Protein AF-X0SB50-F1 (afdb_monomer)

Nearest PDB structures (foldseek):
  7lca-assembly1_D  TM=2.287E-01  e=6.899E+00  Zoogloea ramigera

Organism: NCBI:txid412755

Secondary structure (DSSP, 8-state):
-PPPPTT-PPP------HHHHHHHH-----HHHHH-HHHHHHHHHHHHHHHHHHHGGGTS---SS------SS-TTS----HHHHHTT-EEE--SSSPPEEE----

Solvent-accessible surface area (backbone atoms only — not comparable to full-atom values): 6657 Å² total; per-residue (Å²): 131,87,76,89,55,98,84,59,85,72,93,74,86,8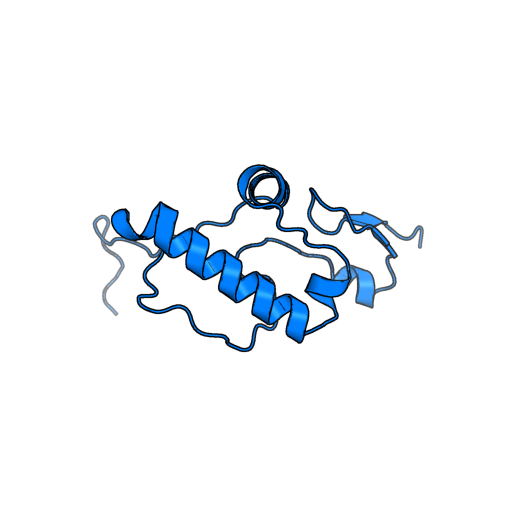2,69,57,61,43,40,56,42,27,77,75,70,69,44,60,58,35,66,55,42,78,74,34,69,66,54,29,26,55,52,50,37,51,50,48,47,50,39,29,74,76,30,31,93,76,65,68,31,74,69,87,74,77,63,83,56,95,69,97,64,59,87,57,41,87,64,93,38,66,70,51,42,75,75,66,27,50,73,48,63,36,56,53,38,58,58,38,74,43,82,68,95,123

Foldseek 3Di:
DDDDDPPDDDQDAAADFLQVCCVPPVDFCFPCCQPPQVVVQVSLLVVLVVCCVPCVVVVNRVDPDRDRDGDNDDRNYDAPCVVVVVVPFDWDGDRRGHIDTDDDPD

pLDDT: mean 89.21, std 7.58, range [48.5, 96.5]

Radius of gyration: 16.66 Å; Cα contacts (8 Å, |Δi|>4): 130; chains: 1; bounding box: 42×39×45 Å

Mean predicted aligned error: 5.15 Å

Sequence (106 aa):
MGGLKSDTLLPVAFVFHPEWWHKNYGLCFERDFFYDPNTRIEADLKMRKIMKERFGGYGIEREIQPEPQPCIGAVHLAAGYIISEMFGCDIKFSKESSPQVIPKNI

Structure (mmCIF, N/CA/C/O backbone):
data_AF-X0SB50-F1
#
_entry.id   AF-X0SB50-F1
#
loop_
_atom_site.group_PDB
_atom_site.id
_atom_site.type_symbol
_atom_site.label_atom_id
_atom_site.label_alt_id
_atom_site.label_comp_id
_atom_site.label_asym_id
_atom_site.label_entity_id
_atom_site.label_seq_id
_atom_site.pdbx_PDB_ins_code
_atom_site.Cartn_x
_atom_site.Cartn_y
_atom_site.Cartn_z
_atom_site.occupancy
_atom_site.B_iso_or_equiv
_atom_site.auth_seq_id
_atom_site.auth_comp_id
_atom_site.auth_asym_id
_atom_site.auth_atom_id
_atom_site.pdbx_PDB_model_num
ATOM 1 N N . MET A 1 1 ? 4.998 24.040 26.441 1.00 48.50 1 MET A N 1
ATOM 2 C CA . MET A 1 1 ? 4.670 22.767 25.763 1.00 48.50 1 MET A CA 1
ATOM 3 C C . MET A 1 1 ? 4.895 21.649 26.765 1.00 48.50 1 MET A C 1
ATOM 5 O O . MET A 1 1 ? 5.992 21.570 27.299 1.00 48.50 1 MET A O 1
ATOM 9 N N . GLY A 1 2 ? 3.861 20.881 27.115 1.00 70.31 2 GLY A N 1
ATOM 10 C CA . GLY A 1 2 ? 4.015 19.752 28.038 1.00 70.31 2 GLY A CA 1
ATOM 11 C C . GLY A 1 2 ? 4.808 18.638 27.361 1.00 70.31 2 GLY A C 1
ATOM 12 O O . GLY A 1 2 ? 4.458 18.242 26.254 1.00 70.31 2 GLY A O 1
ATOM 13 N N . GLY A 1 3 ? 5.899 18.189 27.982 1.00 81.00 3 GLY A N 1
ATOM 14 C CA . GLY A 1 3 ? 6.688 17.065 27.477 1.00 81.00 3 GLY A CA 1
ATOM 15 C C . GLY A 1 3 ? 5.896 15.756 27.508 1.00 81.00 3 GLY A C 1
ATOM 16 O O . GLY A 1 3 ? 4.982 15.597 28.319 1.00 81.00 3 GLY A O 1
ATOM 17 N N . LEU A 1 4 ? 6.258 14.821 26.626 1.00 86.75 4 LEU A N 1
ATOM 18 C CA . LEU A 1 4 ? 5.753 13.448 26.663 1.00 86.75 4 LEU A CA 1
ATOM 19 C C . LEU A 1 4 ? 6.128 12.809 28.006 1.00 86.75 4 LEU A C 1
ATOM 21 O O . LEU A 1 4 ? 7.281 12.884 28.433 1.00 86.75 4 LEU A O 1
ATOM 25 N N . LYS A 1 5 ? 5.151 12.199 28.675 1.00 91.44 5 LYS A N 1
ATOM 26 C CA . LYS A 1 5 ? 5.371 11.436 29.908 1.00 91.44 5 LYS A CA 1
ATOM 27 C C . LYS A 1 5 ? 5.622 9.967 29.563 1.00 91.44 5 LYS A C 1
ATOM 29 O O . LYS A 1 5 ? 5.192 9.500 28.511 1.00 91.44 5 LYS A O 1
ATOM 34 N N . SER A 1 6 ? 6.289 9.225 30.445 1.00 88.31 6 SER A N 1
ATOM 35 C CA . SER A 1 6 ? 6.612 7.804 30.221 1.00 88.31 6 SER A CA 1
ATOM 36 C C . SER A 1 6 ? 5.383 6.898 30.074 1.00 88.31 6 SER A C 1
ATOM 38 O O . SER A 1 6 ? 5.491 5.815 29.515 1.00 88.31 6 SER A O 1
ATOM 40 N N . ASP A 1 7 ? 4.224 7.336 30.561 1.00 88.81 7 ASP A N 1
ATOM 41 C CA . ASP A 1 7 ? 2.928 6.656 30.472 1.00 88.81 7 ASP A CA 1
ATOM 42 C C . ASP A 1 7 ? 2.079 7.111 29.270 1.00 88.81 7 ASP A C 1
ATOM 44 O O . ASP A 1 7 ? 0.932 6.691 29.115 1.00 88.81 7 ASP A O 1
ATOM 48 N N . THR A 1 8 ? 2.619 7.968 28.398 1.00 88.81 8 THR A N 1
ATOM 49 C CA . THR A 1 8 ? 1.893 8.441 27.217 1.00 88.81 8 THR A CA 1
ATOM 50 C C . THR A 1 8 ? 1.857 7.353 26.145 1.00 88.81 8 THR A C 1
ATOM 52 O O . THR A 1 8 ? 2.882 7.014 25.555 1.00 88.81 8 THR A O 1
ATOM 55 N N . LEU A 1 9 ? 0.662 6.830 25.855 1.00 80.25 9 LEU A N 1
ATO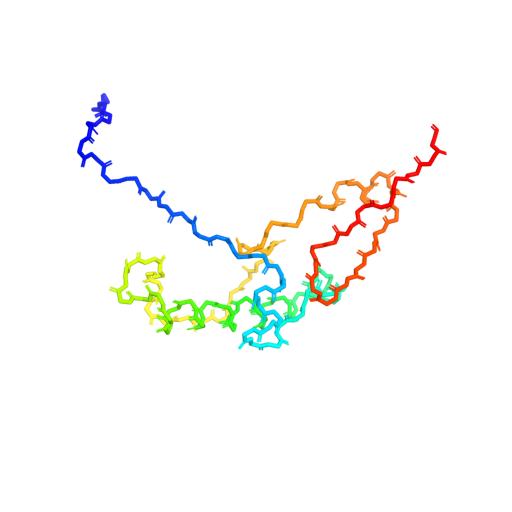M 56 C CA . LEU A 1 9 ? 0.458 5.889 24.755 1.00 80.25 9 LEU A CA 1
ATOM 57 C C . LEU A 1 9 ? 0.721 6.590 23.415 1.00 80.25 9 LEU A C 1
ATOM 59 O O . LEU A 1 9 ? 0.025 7.539 23.051 1.00 80.25 9 LEU A O 1
ATOM 63 N N . LEU A 1 10 ? 1.710 6.101 22.671 1.00 83.44 10 LEU A N 1
ATOM 64 C CA . LEU A 1 10 ? 2.012 6.602 21.335 1.00 83.44 10 LEU A CA 1
ATOM 65 C C . LEU A 1 10 ? 1.142 5.895 20.286 1.00 83.44 10 LEU A C 1
ATOM 67 O O . LEU A 1 10 ? 0.851 4.705 20.433 1.00 83.44 10 LEU A O 1
ATOM 71 N N . PRO A 1 11 ? 0.722 6.597 19.219 1.00 77.25 11 PRO A N 1
ATOM 72 C CA . PRO A 1 11 ? 0.067 5.949 18.095 1.00 77.25 11 PRO A CA 1
ATOM 73 C C . PRO A 1 11 ? 1.036 4.954 17.449 1.00 77.25 11 PRO A C 1
ATOM 75 O O . PRO A 1 11 ? 2.161 5.305 17.094 1.00 77.25 11 PRO A O 1
ATOM 78 N N . VAL A 1 12 ? 0.586 3.712 17.298 1.00 79.44 12 VAL A N 1
ATOM 79 C CA . VAL A 1 12 ? 1.328 2.646 16.621 1.00 79.44 12 VAL A CA 1
ATOM 80 C C . VAL A 1 12 ? 0.601 2.321 15.326 1.00 79.44 12 VAL A C 1
ATOM 82 O O . VAL A 1 12 ? -0.618 2.161 15.326 1.00 79.44 12 VAL A O 1
ATOM 85 N N . ALA A 1 13 ? 1.350 2.217 14.231 1.00 78.31 13 ALA A N 1
ATOM 86 C CA . ALA A 1 13 ? 0.842 1.757 12.947 1.00 78.31 13 ALA A CA 1
ATOM 87 C C . ALA A 1 13 ? 1.386 0.358 12.651 1.00 78.31 13 ALA A C 1
ATOM 89 O O . ALA A 1 13 ? 2.564 0.080 12.878 1.00 78.31 13 ALA A O 1
ATOM 90 N N . PHE A 1 14 ? 0.527 -0.512 12.127 1.00 84.00 14 PHE A N 1
ATOM 91 C CA . PHE A 1 14 ? 0.893 -1.863 11.717 1.00 84.00 14 PHE A CA 1
ATOM 92 C C . PHE A 1 14 ? 0.923 -1.937 10.193 1.00 84.00 14 PHE A C 1
ATOM 94 O O . PHE A 1 14 ? -0.031 -1.545 9.520 1.00 84.00 14 PHE A O 1
ATOM 101 N N . VAL A 1 15 ? 2.025 -2.457 9.660 1.00 87.56 15 VAL A N 1
ATOM 102 C CA . VAL A 1 15 ? 2.229 -2.682 8.228 1.00 87.56 15 VAL A CA 1
ATOM 103 C C . VAL A 1 15 ? 2.551 -4.156 8.039 1.00 87.56 15 VAL A C 1
ATOM 105 O O . VAL A 1 15 ? 3.423 -4.696 8.719 1.00 87.56 15 VAL A O 1
ATOM 108 N N . PHE A 1 16 ? 1.843 -4.811 7.123 1.00 90.69 16 PHE A N 1
ATOM 109 C CA . PHE A 1 16 ? 2.042 -6.227 6.825 1.00 90.69 16 PHE A CA 1
ATOM 110 C C . PHE A 1 16 ? 2.788 -6.389 5.504 1.00 90.69 16 PHE A C 1
ATOM 112 O O . PHE A 1 16 ? 2.589 -5.625 4.561 1.00 90.69 16 PHE A O 1
ATOM 119 N N . HIS A 1 17 ? 3.638 -7.411 5.430 1.00 92.38 17 HIS A N 1
ATOM 120 C CA . HIS A 1 17 ? 4.328 -7.766 4.193 1.00 92.38 17 HIS A CA 1
ATOM 121 C C . HIS A 1 17 ? 3.317 -8.223 3.115 1.00 92.38 17 HIS A C 1
ATOM 123 O O . HIS A 1 17 ? 2.354 -8.911 3.470 1.00 92.38 17 HIS A O 1
ATOM 129 N N . PRO A 1 18 ? 3.521 -7.919 1.815 1.00 93.06 18 PRO A N 1
ATOM 130 C CA . PRO A 1 18 ? 2.691 -8.416 0.707 1.00 93.06 18 PRO A CA 1
ATOM 131 C C . PRO A 1 18 ? 2.344 -9.902 0.773 1.00 93.06 18 PRO A C 1
ATOM 133 O O . PRO A 1 18 ? 1.198 -10.287 0.565 1.00 93.06 18 PRO A O 1
ATOM 136 N N . GLU A 1 19 ? 3.314 -10.734 1.142 1.00 94.62 19 GLU A N 1
ATOM 137 C CA . GLU A 1 19 ? 3.123 -12.176 1.298 1.00 94.62 19 GLU A CA 1
ATOM 138 C C . GLU A 1 19 ? 2.015 -12.531 2.301 1.00 94.62 19 GLU A C 1
ATOM 140 O O . GLU A 1 19 ? 1.249 -13.467 2.078 1.00 94.62 19 GLU A O 1
ATOM 145 N N . TRP A 1 20 ? 1.886 -11.773 3.396 1.00 94.69 20 TRP A N 1
ATOM 146 C CA . TRP A 1 20 ? 0.840 -12.007 4.391 1.00 94.69 20 TRP A CA 1
ATOM 147 C C . TRP A 1 20 ? -0.547 -11.758 3.795 1.00 94.69 20 TRP A C 1
ATOM 149 O O . TRP A 1 20 ? -1.450 -12.580 3.955 1.00 94.69 20 TRP A O 1
ATOM 159 N N . TRP A 1 21 ? -0.702 -10.661 3.056 1.00 94.38 21 TRP A N 1
ATOM 160 C CA . TRP A 1 21 ? -1.944 -10.316 2.369 1.00 94.38 21 TRP A CA 1
ATOM 161 C C . TRP A 1 21 ? -2.311 -11.332 1.285 1.00 94.38 21 TRP A C 1
ATOM 163 O O . TRP A 1 21 ? -3.474 -11.739 1.206 1.00 94.38 21 TRP A O 1
ATOM 173 N N . HIS A 1 22 ? -1.330 -11.787 0.502 1.00 94.94 22 HIS A N 1
ATOM 174 C CA . HIS A 1 22 ? -1.540 -12.808 -0.522 1.00 94.94 22 HIS A CA 1
ATOM 175 C C . HIS A 1 22 ? -1.998 -14.129 0.108 1.00 94.94 22 HIS A C 1
ATOM 177 O O . HIS A 1 22 ? -3.060 -14.645 -0.238 1.00 94.94 22 HIS A O 1
ATOM 183 N N . LYS A 1 23 ? -1.264 -14.627 1.112 1.00 96.25 23 LYS A N 1
ATOM 184 C CA . LYS A 1 23 ? -1.558 -15.909 1.772 1.00 96.25 23 LYS A CA 1
ATOM 185 C C . LYS A 1 23 ? -2.887 -15.931 2.528 1.00 96.25 23 LYS A C 1
ATOM 187 O O . LYS A 1 23 ? -3.528 -16.974 2.569 1.00 96.25 23 LYS A O 1
ATOM 192 N N . ASN A 1 24 ? -3.294 -14.820 3.148 1.00 96.44 24 ASN A N 1
ATOM 193 C CA . ASN A 1 24 ? -4.502 -14.788 3.984 1.00 96.44 24 ASN A CA 1
ATOM 194 C C . ASN A 1 24 ? -5.760 -14.334 3.222 1.00 96.44 24 ASN A C 1
ATOM 196 O O . ASN A 1 24 ? -6.858 -14.738 3.593 1.00 96.44 24 ASN A O 1
ATOM 200 N N . TYR A 1 25 ? -5.622 -13.485 2.194 1.00 95.69 25 TYR A N 1
ATOM 201 C CA . TYR A 1 25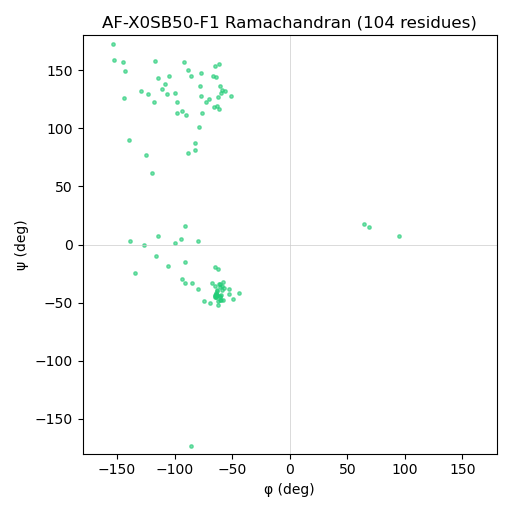 ? -6.763 -12.797 1.565 1.00 95.69 25 TYR A CA 1
ATOM 202 C C . TYR A 1 25 ? -6.700 -12.726 0.030 1.00 95.69 25 TYR A C 1
ATOM 204 O O . TYR A 1 25 ? -7.570 -12.096 -0.588 1.00 95.69 25 TYR A O 1
ATOM 212 N N . GLY A 1 26 ? -5.681 -13.333 -0.592 1.00 94.62 26 GLY A N 1
ATOM 213 C CA . GLY A 1 26 ? -5.490 -13.349 -2.047 1.00 94.62 26 GLY A CA 1
ATOM 214 C C . GLY A 1 26 ? -5.236 -11.969 -2.659 1.00 94.62 26 GLY A C 1
ATOM 215 O O . GLY A 1 26 ? -5.434 -11.778 -3.856 1.00 94.62 26 GLY A O 1
ATOM 216 N N . LEU A 1 27 ? -4.857 -10.982 -1.845 1.00 93.31 27 LEU A N 1
ATOM 217 C CA . LEU A 1 27 ? -4.546 -9.634 -2.311 1.00 93.31 27 LEU A CA 1
ATOM 218 C C . LEU A 1 27 ? -3.154 -9.619 -2.951 1.00 93.31 27 LEU A C 1
ATOM 220 O O . LEU A 1 27 ? -2.190 -10.072 -2.338 1.00 93.31 27 LEU A O 1
ATOM 224 N N . CYS A 1 28 ? -3.070 -9.094 -4.173 1.00 91.56 28 CYS A N 1
ATOM 225 C CA . CYS A 1 28 ? -1.828 -8.939 -4.928 1.00 91.56 28 CYS A CA 1
ATOM 226 C C . CYS A 1 28 ? -1.526 -7.451 -5.116 1.00 91.56 28 CYS A C 1
ATOM 228 O O . CYS A 1 28 ? -2.435 -6.658 -5.359 1.00 91.56 28 CYS A O 1
ATOM 230 N N . PHE A 1 29 ? -0.247 -7.085 -5.059 1.00 90.12 29 PHE A N 1
ATOM 231 C CA . PHE A 1 29 ? 0.215 -5.707 -5.246 1.00 90.12 29 PHE A CA 1
ATOM 232 C C . PHE A 1 29 ? 1.153 -5.651 -6.447 1.00 90.12 29 PHE A C 1
ATOM 234 O O . PHE A 1 29 ? 2.348 -5.389 -6.338 1.00 90.12 29 PHE A O 1
ATOM 241 N N . GLU A 1 30 ? 0.599 -6.002 -7.604 1.00 91.69 30 GLU A N 1
ATOM 242 C CA . GLU A 1 30 ? 1.294 -5.952 -8.889 1.00 91.69 30 GLU A CA 1
ATOM 243 C C . GLU A 1 30 ? 1.185 -4.545 -9.500 1.00 91.69 30 GLU A C 1
ATOM 245 O O . GLU A 1 30 ? 0.706 -3.615 -8.851 1.00 91.69 30 GLU A O 1
ATOM 250 N N . ARG A 1 31 ? 1.658 -4.362 -10.738 1.00 92.94 31 ARG A N 1
ATOM 251 C CA . ARG A 1 31 ? 1.745 -3.043 -11.385 1.00 92.94 31 ARG A CA 1
ATOM 252 C C . ARG A 1 31 ? 0.435 -2.249 -11.281 1.00 92.94 31 ARG A C 1
ATOM 254 O O . ARG A 1 31 ? 0.471 -1.090 -10.879 1.00 92.94 31 ARG A O 1
ATOM 261 N N . ASP A 1 32 ? -0.705 -2.868 -11.565 1.00 92.56 32 ASP A N 1
ATOM 262 C CA . ASP A 1 32 ? -1.998 -2.174 -11.599 1.00 92.56 32 ASP A CA 1
ATOM 263 C C . ASP A 1 32 ? -2.367 -1.547 -10.252 1.00 92.56 32 ASP A C 1
ATOM 265 O O . ASP A 1 32 ? -2.839 -0.417 -10.213 1.00 92.56 32 ASP A O 1
ATOM 269 N N . PHE A 1 33 ? -2.033 -2.192 -9.130 1.00 91.50 33 PHE A N 1
ATOM 270 C CA . PHE A 1 33 ? -2.253 -1.607 -7.805 1.00 91.50 33 PHE A CA 1
ATOM 271 C C . PHE A 1 33 ? -1.532 -0.259 -7.625 1.00 91.50 33 PHE A C 1
ATOM 273 O O . PHE A 1 33 ? -2.021 0.625 -6.921 1.00 91.50 33 PHE A O 1
ATOM 280 N N . PHE A 1 34 ? -0.379 -0.064 -8.264 1.00 89.94 34 PHE A N 1
ATOM 281 C CA . PHE A 1 34 ? 0.378 1.176 -8.135 1.00 89.94 34 PHE A CA 1
ATOM 282 C C . PHE A 1 34 ? 0.032 2.234 -9.187 1.00 89.94 34 PHE A C 1
ATOM 284 O O . PHE A 1 34 ? 0.061 3.421 -8.857 1.00 89.94 34 PHE A O 1
ATOM 291 N N . TYR A 1 35 ? -0.324 1.845 -10.416 1.00 91.12 35 TYR A N 1
ATOM 292 C CA . TYR A 1 35 ? -0.559 2.796 -11.518 1.00 91.12 35 TYR A CA 1
ATOM 293 C C . TYR A 1 35 ? -2.028 2.999 -11.888 1.00 91.12 35 TYR A C 1
ATOM 295 O O . TYR A 1 35 ? -2.336 4.024 -12.494 1.00 91.12 35 TYR A O 1
ATOM 303 N N . ASP A 1 36 ? -2.935 2.100 -11.502 1.00 93.12 36 ASP A N 1
ATOM 304 C CA . ASP A 1 36 ? -4.372 2.302 -11.674 1.00 93.12 36 ASP A CA 1
ATOM 305 C C . ASP A 1 36 ? -5.004 2.817 -10.366 1.00 93.12 36 ASP A C 1
ATOM 307 O O . ASP A 1 36 ? -5.045 2.099 -9.361 1.00 93.12 36 ASP A O 1
ATOM 311 N N . PRO A 1 37 ? -5.501 4.068 -10.333 1.00 92.19 37 PRO A N 1
ATOM 312 C CA . PRO A 1 37 ? -6.093 4.634 -9.127 1.00 92.19 37 PRO A CA 1
ATOM 313 C C . PRO A 1 37 ? -7.327 3.861 -8.648 1.00 92.19 37 PRO A C 1
ATOM 315 O O . PRO A 1 37 ? -7.518 3.761 -7.438 1.00 92.19 37 PRO A O 1
ATOM 318 N N . ASN A 1 38 ? -8.136 3.297 -9.550 1.00 93.38 38 ASN A N 1
ATOM 319 C CA . ASN A 1 38 ? -9.343 2.565 -9.159 1.00 93.38 38 ASN A CA 1
ATOM 320 C C . ASN A 1 38 ? -8.982 1.254 -8.455 1.00 93.38 38 ASN A C 1
ATOM 322 O O . ASN A 1 38 ? -9.411 1.039 -7.320 1.00 93.38 38 ASN A O 1
ATOM 326 N N . THR A 1 39 ? -8.099 0.448 -9.057 1.00 92.69 39 THR A N 1
ATOM 327 C CA . THR A 1 39 ? -7.549 -0.770 -8.439 1.00 92.69 39 THR A CA 1
ATOM 328 C C . THR A 1 39 ? -6.957 -0.471 -7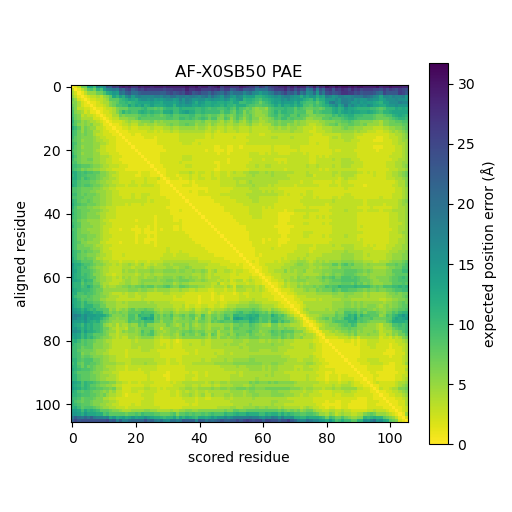.065 1.00 92.69 39 THR A C 1
ATOM 330 O O . THR A 1 39 ? -7.183 -1.213 -6.105 1.00 92.69 39 THR A O 1
ATOM 333 N N . ARG A 1 40 ? -6.223 0.640 -6.931 1.00 91.44 40 ARG A N 1
ATOM 334 C CA . ARG A 1 40 ? -5.617 1.030 -5.655 1.00 91.44 40 ARG A CA 1
ATOM 335 C C . ARG A 1 40 ? -6.655 1.370 -4.584 1.00 91.44 40 ARG A C 1
ATOM 337 O O . ARG A 1 40 ? -6.506 0.926 -3.448 1.00 91.44 40 ARG A O 1
ATOM 344 N N . ILE A 1 41 ? -7.698 2.126 -4.932 1.00 93.50 41 ILE A N 1
ATOM 345 C CA . ILE A 1 41 ? -8.787 2.497 -4.012 1.00 93.50 41 ILE A CA 1
ATOM 346 C C . ILE A 1 41 ? -9.568 1.254 -3.567 1.00 93.50 41 ILE A C 1
ATOM 348 O O . ILE A 1 41 ? -9.874 1.105 -2.382 1.00 93.50 41 ILE A O 1
ATOM 352 N N . GLU A 1 42 ? -9.868 0.343 -4.492 1.00 94.12 42 GLU A N 1
ATOM 353 C CA . GLU A 1 42 ? -10.572 -0.908 -4.192 1.00 94.12 42 GLU A CA 1
ATOM 354 C C . GLU A 1 42 ? -9.757 -1.817 -3.265 1.00 94.12 42 GLU A C 1
ATOM 356 O O . GLU A 1 42 ? -10.280 -2.340 -2.273 1.00 94.12 42 GLU A O 1
ATOM 361 N N . ALA A 1 43 ? -8.463 -1.975 -3.552 1.00 93.19 43 ALA A N 1
ATOM 362 C CA . ALA A 1 43 ? -7.553 -2.751 -2.721 1.00 93.19 43 ALA A CA 1
ATOM 363 C C . ALA A 1 43 ? -7.386 -2.129 -1.325 1.00 93.19 43 ALA A C 1
ATOM 365 O O . ALA A 1 43 ? -7.498 -2.851 -0.334 1.00 93.19 43 ALA A O 1
ATOM 366 N N . ASP A 1 44 ? -7.196 -0.809 -1.226 1.00 93.38 44 ASP A N 1
ATOM 367 C CA . ASP A 1 44 ? -7.102 -0.079 0.047 1.00 93.38 44 ASP A CA 1
ATOM 368 C C . ASP A 1 44 ? -8.360 -0.266 0.908 1.00 93.38 44 ASP A C 1
ATOM 370 O O . ASP A 1 44 ? -8.272 -0.641 2.079 1.00 93.38 44 ASP A O 1
ATOM 374 N N . LEU A 1 45 ? -9.545 -0.104 0.314 1.00 94.50 45 LEU A N 1
ATOM 375 C CA . LEU A 1 45 ? -10.811 -0.336 1.003 1.00 94.50 45 LEU A CA 1
ATOM 376 C C . LEU A 1 45 ? -10.929 -1.774 1.514 1.00 94.50 45 LEU A C 1
ATOM 378 O O . LEU A 1 45 ? -11.364 -2.006 2.646 1.00 94.50 45 LEU A O 1
ATOM 382 N N . LYS A 1 46 ? -10.545 -2.756 0.691 1.00 95.19 46 LYS A N 1
ATOM 383 C CA . LYS A 1 46 ? -10.561 -4.167 1.091 1.00 95.19 46 LYS A CA 1
ATOM 384 C C . LYS A 1 46 ? -9.598 -4.416 2.255 1.00 95.19 46 LYS A C 1
ATOM 386 O O . LYS A 1 46 ? -9.983 -5.086 3.213 1.00 95.19 46 LYS A O 1
ATOM 391 N N . MET A 1 47 ? -8.395 -3.844 2.216 1.00 93.69 47 MET A N 1
ATOM 392 C CA . MET A 1 47 ? -7.416 -3.935 3.304 1.00 93.69 47 MET A CA 1
ATOM 393 C C . MET A 1 47 ? -7.956 -3.328 4.602 1.00 93.69 47 MET A C 1
ATOM 395 O O . MET A 1 47 ? -7.916 -4.000 5.630 1.00 93.69 47 MET A O 1
ATOM 399 N N . ARG A 1 48 ? -8.533 -2.121 4.571 1.00 93.44 48 ARG A N 1
ATOM 400 C CA . ARG A 1 48 ? -9.108 -1.467 5.763 1.00 93.44 48 ARG A CA 1
ATOM 401 C C . ARG A 1 48 ? -10.283 -2.238 6.360 1.00 93.44 48 ARG A C 1
ATOM 403 O O . ARG A 1 48 ? -10.363 -2.397 7.577 1.00 93.44 48 ARG A O 1
ATOM 410 N N . LYS A 1 49 ? -11.153 -2.819 5.525 1.00 94.94 49 LYS A N 1
ATOM 411 C CA . LYS A 1 49 ? -12.224 -3.722 5.993 1.00 94.94 49 LYS A CA 1
ATOM 412 C C . LYS A 1 49 ? -11.662 -4.947 6.720 1.00 94.94 49 LYS A C 1
ATOM 414 O O . LYS A 1 49 ? -12.131 -5.260 7.812 1.00 94.94 49 LYS A O 1
ATOM 419 N N . ILE A 1 50 ? -10.631 -5.583 6.160 1.00 95.38 50 ILE A N 1
ATOM 420 C CA . ILE A 1 50 ? -9.938 -6.724 6.782 1.00 95.38 50 ILE A CA 1
ATOM 421 C C . ILE A 1 50 ? -9.265 -6.316 8.100 1.00 95.38 50 ILE A C 1
ATOM 423 O O . ILE A 1 50 ? -9.364 -7.034 9.096 1.00 95.38 50 ILE A O 1
ATOM 427 N N . MET A 1 51 ? -8.594 -5.161 8.125 1.00 92.88 51 MET A N 1
ATOM 428 C CA . MET A 1 51 ? -7.943 -4.627 9.324 1.00 92.88 51 MET A CA 1
ATOM 429 C C . MET A 1 51 ? -8.952 -4.391 10.445 1.00 92.88 51 MET A C 1
ATOM 431 O O . MET A 1 51 ? -8.714 -4.799 11.583 1.00 92.88 51 MET A O 1
ATOM 435 N N . LYS A 1 52 ? -10.106 -3.807 10.116 1.00 92.94 52 LYS A N 1
ATOM 436 C CA . LYS A 1 52 ? -11.201 -3.597 11.062 1.00 92.94 52 LYS A CA 1
ATOM 437 C C . LYS A 1 52 ? -11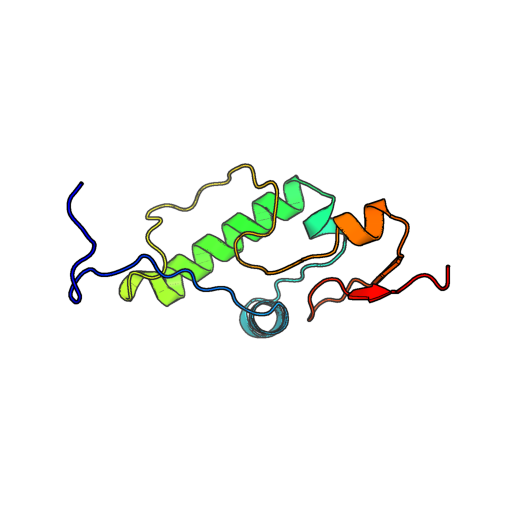.740 -4.925 11.589 1.00 92.94 52 LYS A C 1
ATOM 439 O O . LYS A 1 52 ? -11.879 -5.081 12.799 1.00 92.94 52 LYS A O 1
ATOM 444 N N . GLU A 1 53 ? -12.027 -5.875 10.703 1.00 94.62 53 GLU A N 1
ATOM 445 C CA . GLU A 1 53 ? -12.567 -7.188 11.071 1.00 94.62 53 GLU A CA 1
ATOM 446 C C . GLU A 1 53 ? -11.622 -7.954 12.005 1.00 94.62 53 GLU A C 1
ATOM 448 O O . GLU A 1 53 ? -12.045 -8.456 13.044 1.00 94.62 53 GLU A O 1
ATOM 453 N N . ARG A 1 54 ? -10.330 -8.014 11.665 1.00 92.88 54 ARG A N 1
ATOM 454 C CA . ARG A 1 54 ? -9.354 -8.836 12.390 1.00 92.88 54 ARG A CA 1
ATOM 455 C C . ARG A 1 54 ? -8.765 -8.146 13.613 1.00 92.88 54 ARG A C 1
ATOM 457 O O . ARG A 1 54 ? -8.425 -8.821 14.583 1.00 92.88 54 ARG A O 1
ATOM 464 N N . PHE A 1 55 ? -8.609 -6.824 13.564 1.00 91.19 55 PHE A N 1
ATOM 465 C CA . PHE A 1 55 ? -7.845 -6.079 14.564 1.00 91.19 55 PHE A CA 1
ATOM 466 C C . PHE A 1 55 ? -8.590 -4.912 15.221 1.00 91.19 55 PHE A C 1
ATOM 468 O O . PHE A 1 55 ? -8.037 -4.285 16.130 1.00 91.19 55 PHE A O 1
ATOM 475 N N . GLY A 1 56 ? -9.844 -4.646 14.842 1.00 89.31 56 GLY A N 1
ATOM 476 C CA . GLY A 1 56 ? -10.654 -3.585 15.448 1.00 89.31 56 GLY A CA 1
ATOM 477 C C . GLY A 1 56 ? -10.852 -3.768 16.957 1.00 89.31 56 GLY A C 1
ATOM 478 O O . GLY A 1 56 ? -10.775 -2.804 17.714 1.00 89.31 56 GLY A O 1
ATOM 479 N N . GLY A 1 57 ? -10.989 -5.014 17.426 1.00 90.06 57 GLY A N 1
ATOM 480 C CA . GLY A 1 57 ? -11.098 -5.330 18.858 1.00 90.06 57 GLY A CA 1
ATOM 481 C C . GLY A 1 57 ? -9.844 -5.007 19.684 1.00 90.06 57 GLY A C 1
ATOM 482 O O . GLY A 1 57 ? -9.939 -4.861 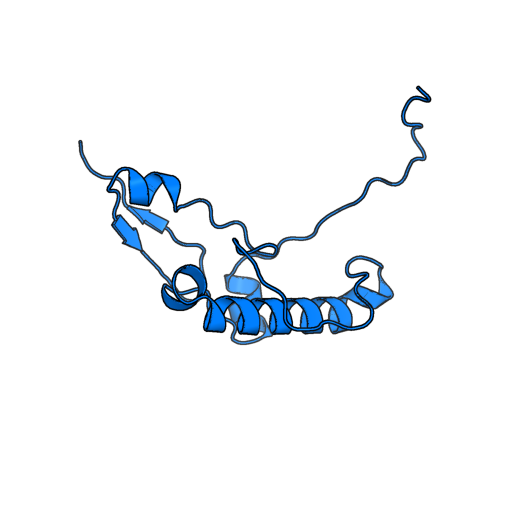20.899 1.00 90.06 57 GLY A O 1
ATOM 483 N N . TYR A 1 58 ? -8.684 -4.854 19.037 1.00 88.00 58 TYR A N 1
ATOM 484 C CA . TYR A 1 58 ? -7.415 -4.501 19.684 1.00 88.00 58 TYR A CA 1
ATOM 485 C C . TYR A 1 58 ? -7.076 -3.007 19.559 1.00 88.00 58 TYR A C 1
ATOM 487 O O . TYR A 1 58 ? -6.014 -2.579 20.006 1.00 88.00 58 TYR A O 1
ATOM 495 N N . GLY A 1 59 ? -7.943 -2.204 18.929 1.00 84.44 59 GLY A N 1
ATOM 496 C CA . GLY A 1 59 ? -7.719 -0.768 18.725 1.00 84.44 59 GLY A CA 1
ATOM 497 C C . GLY A 1 59 ? -6.590 -0.426 17.744 1.00 84.44 59 GLY A C 1
ATOM 498 O O . GLY A 1 59 ? -6.131 0.723 17.730 1.00 84.44 59 GLY A O 1
ATOM 499 N N . ILE A 1 60 ? -6.148 -1.412 16.952 1.00 84.25 60 ILE A N 1
ATOM 500 C CA . ILE A 1 60 ? -5.147 -1.264 15.884 1.00 84.25 60 ILE A CA 1
ATOM 501 C C . ILE A 1 60 ? -5.770 -0.565 14.678 1.00 84.25 60 ILE A C 1
ATOM 503 O O . ILE A 1 60 ? -5.209 0.403 14.178 1.00 84.25 60 ILE A O 1
ATOM 507 N N . GLU A 1 61 ? -6.942 -1.036 14.246 1.00 86.69 61 GLU A N 1
ATOM 508 C CA . GLU A 1 61 ? -7.785 -0.320 13.293 1.00 86.69 61 GLU A CA 1
ATOM 509 C C . GLU A 1 61 ? -8.885 0.401 14.064 1.00 86.69 61 GLU A C 1
ATOM 511 O O . GLU A 1 61 ? -9.538 -0.184 14.932 1.00 86.69 61 GLU A O 1
ATOM 516 N N . ARG A 1 62 ? -9.061 1.686 13.775 1.00 85.00 62 ARG A N 1
ATOM 517 C CA . ARG A 1 62 ? -10.012 2.562 14.470 1.00 85.00 62 ARG A CA 1
ATOM 518 C C . ARG A 1 62 ? -11.101 3.076 13.544 1.00 85.00 62 ARG A C 1
ATOM 520 O O . ARG A 1 62 ? -12.066 3.672 14.020 1.00 85.00 62 ARG A O 1
ATOM 527 N N . GLU A 1 63 ? -10.963 2.854 12.243 1.00 88.19 63 GLU A N 1
ATOM 528 C CA . GLU A 1 63 ? -11.981 3.199 11.272 1.00 88.19 63 GLU A CA 1
ATOM 529 C C . GLU A 1 63 ? -13.263 2.393 11.527 1.00 88.19 63 GLU A C 1
ATOM 531 O O . GLU A 1 63 ? -13.293 1.161 11.493 1.00 88.19 63 GLU A O 1
ATOM 536 N N . ILE A 1 64 ? -14.357 3.111 11.801 1.00 86.94 64 ILE A N 1
ATOM 537 C CA . ILE A 1 64 ? -15.648 2.500 12.137 1.00 86.94 64 ILE A CA 1
ATOM 538 C C . ILE A 1 64 ? -16.372 2.039 10.875 1.00 86.94 64 ILE A C 1
ATOM 540 O O . ILE A 1 64 ? -16.998 0.984 10.884 1.00 86.94 64 ILE A O 1
ATOM 544 N N . GLN A 1 65 ? -16.300 2.789 9.780 1.00 92.62 65 GLN A N 1
ATOM 545 C CA . GLN A 1 65 ? -16.992 2.448 8.542 1.00 92.62 65 GLN A CA 1
ATOM 546 C C . GLN A 1 65 ? -16.082 2.751 7.350 1.00 92.62 65 GLN A C 1
ATOM 548 O O . GLN A 1 65 ? -16.094 3.872 6.853 1.00 92.62 65 GLN A O 1
ATOM 553 N N . PRO A 1 66 ? -15.269 1.765 6.924 1.00 93.69 66 PRO A N 1
ATOM 554 C CA . PRO A 1 66 ? -14.399 1.927 5.773 1.00 93.69 66 PRO A CA 1
ATOM 555 C C . PRO A 1 66 ? -15.197 2.191 4.500 1.00 93.69 66 PRO A C 1
ATOM 557 O O . PRO A 1 66 ? -15.940 1.318 4.043 1.00 93.69 66 PR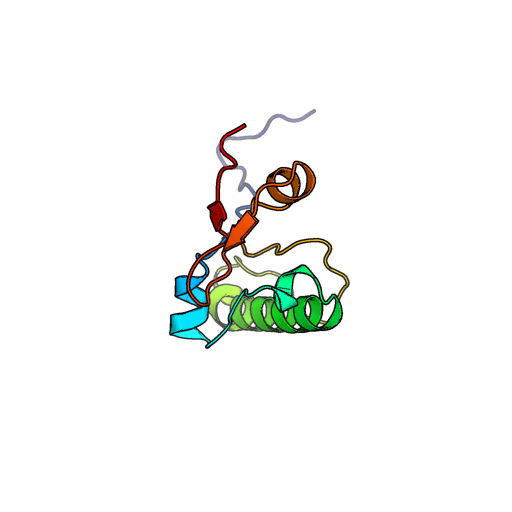O A O 1
ATOM 560 N N . GLU A 1 67 ? -14.992 3.372 3.921 1.00 96.06 67 GLU A N 1
ATOM 561 C CA . GLU A 1 67 ? -15.555 3.808 2.638 1.00 96.06 67 GLU A CA 1
ATOM 562 C C . GLU A 1 67 ? -14.434 4.062 1.609 1.00 96.06 67 GLU A C 1
ATOM 564 O O . GLU A 1 67 ? -13.273 4.256 1.999 1.00 96.06 67 GLU A O 1
ATOM 569 N N . PRO A 1 68 ? -14.721 4.020 0.292 1.00 95.25 68 PRO A N 1
ATOM 570 C CA . PRO A 1 68 ? -13.737 4.360 -0.734 1.00 95.25 68 PRO A CA 1
ATOM 571 C C . PRO A 1 68 ? -13.172 5.773 -0.525 1.00 95.25 68 PRO A C 1
ATOM 573 O O . PRO A 1 68 ? -13.928 6.728 -0.356 1.00 95.25 68 PRO A O 1
ATOM 576 N N . GLN A 1 69 ? -11.847 5.919 -0.583 1.00 92.31 69 GLN A N 1
ATOM 577 C CA . GLN A 1 69 ? -11.178 7.217 -0.475 1.00 92.31 69 GLN A CA 1
ATOM 578 C C . GLN A 1 69 ? -9.958 7.283 -1.400 1.00 92.31 69 GLN A C 1
ATOM 580 O O . GLN A 1 69 ? -9.312 6.255 -1.611 1.00 92.31 69 GLN A O 1
ATOM 585 N N . PRO A 1 70 ? -9.596 8.466 -1.932 1.00 89.38 70 PRO A N 1
ATOM 586 C CA . PRO A 1 70 ? -8.358 8.621 -2.682 1.00 89.38 70 PRO A CA 1
ATOM 587 C C . PRO A 1 70 ? -7.138 8.253 -1.829 1.00 89.38 70 PRO A C 1
ATOM 589 O O . PRO A 1 70 ? -6.981 8.743 -0.712 1.00 89.38 70 PRO A O 1
ATOM 592 N N . CYS A 1 71 ? -6.233 7.450 -2.385 1.00 84.38 71 CYS A N 1
ATOM 593 C CA . CYS A 1 71 ? -4.940 7.154 -1.779 1.00 84.38 71 CYS A CA 1
ATOM 594 C C . CYS A 1 71 ? -3.814 7.378 -2.802 1.00 84.38 71 CYS A C 1
ATOM 596 O O . CYS A 1 71 ? -3.900 6.965 -3.963 1.00 84.38 71 CYS A O 1
ATOM 598 N N . ILE A 1 72 ? -2.761 8.087 -2.384 1.00 76.19 72 ILE A N 1
ATOM 599 C CA . ILE A 1 72 ? -1.589 8.413 -3.224 1.00 76.19 72 ILE A CA 1
ATOM 600 C C . ILE A 1 72 ? -0.500 7.333 -3.092 1.00 76.19 72 ILE A C 1
ATOM 602 O O . ILE A 1 72 ? 0.384 7.222 -3.934 1.00 76.19 72 ILE A O 1
ATOM 606 N N . GLY A 1 73 ? -0.598 6.482 -2.071 1.00 72.31 73 GLY A N 1
ATOM 607 C CA . GLY A 1 73 ? 0.327 5.386 -1.837 1.00 72.31 73 GLY A CA 1
ATOM 608 C C . GLY A 1 73 ? -0.331 4.253 -1.067 1.00 72.31 73 GLY A C 1
ATOM 609 O O . GLY A 1 73 ? -1.462 4.357 -0.595 1.00 72.31 73 GLY A O 1
ATOM 610 N N . ALA A 1 74 ? 0.403 3.159 -0.950 1.00 74.50 74 ALA A N 1
ATOM 611 C CA . ALA A 1 74 ? -0.060 1.947 -0.313 1.00 74.50 74 ALA A CA 1
ATOM 612 C C . ALA A 1 74 ? 0.110 2.054 1.214 1.00 74.50 74 ALA A C 1
ATOM 614 O O . ALA A 1 74 ? 1.099 1.590 1.756 1.00 74.50 74 ALA A O 1
ATOM 615 N N . VAL A 1 75 ? -0.810 2.713 1.925 1.00 72.94 75 VAL A N 1
ATOM 616 C CA . VAL A 1 75 ? -0.653 3.054 3.363 1.00 72.94 75 VAL A CA 1
ATOM 617 C C . VAL A 1 75 ? -0.309 1.837 4.233 1.00 72.94 75 VAL A C 1
ATOM 619 O O . VAL A 1 75 ? 0.526 1.916 5.131 1.00 72.94 75 VAL A O 1
ATOM 622 N N . HIS A 1 7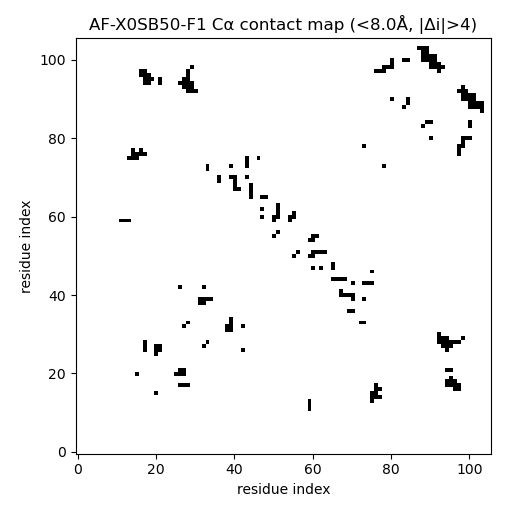6 ? -0.907 0.688 3.925 1.00 75.81 76 HIS A N 1
ATOM 623 C CA . HIS A 1 76 ? -0.694 -0.576 4.633 1.00 75.81 76 HIS A CA 1
ATOM 624 C C . HIS A 1 76 ? 0.434 -1.443 4.042 1.00 75.81 76 HIS A C 1
ATOM 626 O O . HIS A 1 76 ? 0.522 -2.636 4.346 1.00 75.81 76 HIS A O 1
ATOM 632 N N . LEU A 1 77 ? 1.290 -0.855 3.200 1.00 81.88 77 LEU A N 1
ATOM 633 C CA . LEU A 1 77 ? 2.394 -1.506 2.502 1.00 81.88 77 LEU A CA 1
ATOM 634 C C . LEU A 1 77 ? 3.613 -0.590 2.375 1.00 81.88 77 LEU A C 1
ATOM 636 O O . LEU A 1 77 ? 3.580 0.482 1.778 1.00 81.88 77 LEU A O 1
ATOM 640 N N . ALA A 1 78 ? 4.762 -1.076 2.823 1.00 79.69 78 ALA A N 1
ATOM 641 C CA . ALA A 1 78 ? 6.024 -0.420 2.519 1.00 79.69 78 ALA A CA 1
ATOM 642 C C . ALA A 1 78 ? 6.468 -0.769 1.081 1.00 79.69 78 ALA A C 1
ATOM 644 O O . ALA A 1 78 ? 7.003 -1.852 0.831 1.00 79.69 78 ALA A O 1
ATOM 645 N N . ALA A 1 79 ? 6.244 0.148 0.133 1.00 84.06 79 ALA A N 1
ATOM 646 C CA . ALA A 1 79 ? 6.652 0.012 -1.270 1.00 84.06 79 ALA A CA 1
ATOM 647 C C . ALA A 1 79 ? 7.510 1.211 -1.720 1.00 84.06 79 ALA A C 1
ATOM 649 O O . ALA A 1 79 ? 7.045 2.127 -2.394 1.00 84.06 79 ALA A O 1
ATOM 650 N N . GLY A 1 80 ? 8.784 1.220 -1.320 1.00 86.56 80 GLY A N 1
ATOM 651 C CA . GLY A 1 80 ? 9.731 2.291 -1.645 1.00 86.56 80 GLY A CA 1
ATOM 652 C C . GLY A 1 80 ? 10.453 2.062 -2.972 1.00 86.56 80 GLY A C 1
ATOM 653 O O . GLY A 1 80 ? 11.599 1.628 -2.962 1.00 86.56 80 GLY A O 1
ATOM 654 N N . TYR A 1 81 ? 9.800 2.341 -4.103 1.00 91.44 81 TYR A N 1
ATOM 655 C CA . TYR A 1 81 ? 10.386 2.077 -5.429 1.00 91.44 81 TYR A CA 1
ATOM 656 C C . TYR A 1 81 ? 10.231 3.227 -6.444 1.00 91.44 81 TYR A C 1
ATOM 658 O O . TYR A 1 81 ? 11.042 3.332 -7.363 1.00 91.44 81 TYR A O 1
ATOM 666 N N . ILE A 1 82 ? 9.225 4.100 -6.276 1.00 90.81 82 ILE A N 1
ATOM 667 C CA . ILE A 1 82 ? 8.842 5.105 -7.285 1.00 90.81 82 ILE A CA 1
ATOM 668 C C . ILE A 1 82 ? 9.986 6.058 -7.645 1.00 90.81 82 ILE A C 1
ATOM 670 O O . ILE A 1 82 ? 10.195 6.357 -8.813 1.00 90.81 82 ILE A O 1
ATOM 674 N N . ILE A 1 83 ? 10.782 6.480 -6.658 1.00 92.88 83 ILE A N 1
ATOM 675 C CA . ILE A 1 83 ? 11.924 7.371 -6.889 1.00 92.88 83 ILE A CA 1
ATOM 676 C C . ILE A 1 83 ? 12.975 6.683 -7.766 1.00 92.88 83 ILE A C 1
ATOM 678 O O . ILE A 1 83 ? 13.468 7.284 -8.714 1.00 92.88 83 ILE A O 1
ATOM 682 N N . SER A 1 84 ? 13.279 5.409 -7.508 1.00 94.44 84 SER A N 1
ATOM 683 C CA . SER A 1 84 ? 14.222 4.644 -8.328 1.00 94.44 84 SER A CA 1
ATOM 684 C C . SER A 1 84 ? 13.722 4.473 -9.763 1.00 94.44 84 SER A C 1
ATOM 686 O O . SER A 1 84 ? 14.510 4.604 -10.696 1.00 94.44 84 SER A O 1
ATOM 688 N N . GLU A 1 85 ? 12.423 4.227 -9.952 1.00 94.31 85 GLU A N 1
ATOM 689 C CA . GLU A 1 85 ? 11.819 4.162 -11.290 1.00 94.31 85 GLU A CA 1
ATOM 690 C C . GLU A 1 85 ? 11.900 5.512 -12.015 1.00 94.31 85 GLU A C 1
ATOM 692 O O . GLU A 1 85 ? 12.262 5.557 -13.188 1.00 94.31 85 GLU A O 1
ATOM 697 N N . MET A 1 86 ? 11.653 6.626 -11.313 1.00 94.44 86 MET A N 1
ATOM 698 C CA . MET A 1 86 ? 11.809 7.976 -11.870 1.00 94.44 86 MET A CA 1
ATOM 699 C C . MET A 1 86 ? 13.250 8.262 -12.317 1.00 94.44 86 MET A C 1
ATOM 701 O O . MET A 1 86 ? 13.452 8.944 -13.320 1.00 94.44 86 MET A O 1
ATOM 705 N N . PHE A 1 87 ? 14.251 7.715 -11.618 1.00 95.00 87 PHE A N 1
ATOM 706 C CA . PHE A 1 87 ? 15.662 7.754 -12.033 1.00 95.00 87 PHE A CA 1
ATOM 707 C C . PHE A 1 87 ? 16.023 6.709 -13.103 1.00 95.00 87 PHE A C 1
ATOM 709 O O . PHE A 1 87 ? 17.173 6.618 -13.533 1.00 95.00 87 PHE A O 1
ATOM 716 N N . GLY A 1 88 ? 15.039 5.948 -13.577 1.00 94.62 88 GLY A N 1
ATOM 717 C CA . GLY A 1 88 ? 15.154 5.046 -14.709 1.00 94.62 88 GLY A CA 1
ATOM 718 C C . GLY A 1 88 ? 15.474 3.598 -14.356 1.00 94.62 88 GLY A C 1
ATOM 719 O O . GLY A 1 88 ? 15.730 2.842 -15.289 1.00 94.62 88 GLY A O 1
ATOM 720 N N . CYS A 1 89 ? 15.492 3.186 -13.086 1.00 96.50 89 CYS A N 1
ATOM 721 C CA . CYS A 1 89 ? 15.618 1.768 -12.732 1.00 96.50 89 CYS A CA 1
ATOM 722 C C . CYS A 1 89 ? 14.380 0.975 -13.169 1.00 96.50 89 CYS A C 1
ATOM 724 O O . CYS A 1 89 ? 13.256 1.466 -13.070 1.00 96.50 89 CYS A O 1
ATOM 726 N N . ASP A 1 90 ? 14.576 -0.275 -13.586 1.00 95.62 90 ASP A N 1
ATOM 727 C CA . ASP A 1 90 ? 13.459 -1.171 -13.883 1.00 95.62 90 ASP A CA 1
ATOM 728 C C . ASP A 1 90 ? 12.851 -1.712 -12.586 1.00 95.62 90 ASP A C 1
ATOM 730 O O . ASP A 1 90 ? 13.551 -1.936 -11.596 1.00 95.62 90 ASP A O 1
ATOM 734 N N . ILE A 1 91 ? 11.540 -1.954 -12.590 1.00 95.69 91 ILE A N 1
ATOM 735 C CA . ILE A 1 91 ? 10.812 -2.447 -11.417 1.00 95.69 91 ILE A CA 1
ATOM 736 C C . ILE A 1 91 ? 10.212 -3.815 -11.714 1.00 95.69 91 ILE A C 1
ATOM 738 O O . ILE A 1 91 ? 9.400 -3.977 -12.631 1.00 95.69 91 ILE A O 1
ATOM 742 N N . LYS A 1 92 ? 10.579 -4.803 -10.898 1.00 95.31 92 LYS A N 1
ATOM 743 C CA . LYS A 1 92 ? 9.990 -6.140 -10.927 1.00 95.31 92 LYS A CA 1
ATOM 744 C C . LYS A 1 92 ? 8.840 -6.216 -9.927 1.00 95.31 92 LYS A C 1
ATOM 746 O O . LYS A 1 92 ? 9.045 -6.152 -8.715 1.00 95.31 92 LYS A O 1
ATOM 751 N N . PHE A 1 93 ? 7.634 -6.399 -10.452 1.00 93.38 93 PHE A N 1
ATOM 752 C CA . PHE A 1 93 ? 6.434 -6.670 -9.662 1.00 93.38 93 PHE A CA 1
ATOM 753 C C . PHE A 1 93 ? 6.270 -8.174 -9.435 1.00 93.38 93 PHE A C 1
ATOM 755 O O . PHE A 1 93 ? 6.702 -8.993 -10.249 1.00 93.38 93 PHE A O 1
ATOM 762 N N . SER A 1 94 ? 5.660 -8.540 -8.312 1.00 91.50 94 SER A N 1
ATOM 763 C CA . SER A 1 94 ? 5.339 -9.926 -7.977 1.00 91.50 94 SER A CA 1
ATOM 764 C C . SER A 1 94 ? 4.121 -9.971 -7.061 1.00 91.50 94 SER A C 1
ATOM 766 O O . SER A 1 94 ? 3.829 -8.995 -6.375 1.00 91.50 94 SER A O 1
ATOM 768 N N . LYS A 1 95 ? 3.439 -11.116 -7.011 1.00 89.38 95 LYS A N 1
ATOM 769 C CA . LYS A 1 95 ? 2.234 -11.291 -6.187 1.00 89.38 95 LYS A CA 1
ATOM 770 C C . LYS A 1 95 ? 2.507 -11.261 -4.684 1.00 89.38 95 LYS A C 1
ATOM 772 O O . LYS A 1 95 ? 1.673 -10.793 -3.920 1.00 89.38 95 LYS A O 1
ATOM 777 N N . GLU A 1 96 ? 3.673 -11.754 -4.267 1.00 90.31 96 GLU A N 1
ATOM 778 C CA . GLU A 1 96 ? 3.971 -12.059 -2.859 1.00 90.31 96 GLU A CA 1
ATOM 779 C C . GLU A 1 96 ? 5.072 -11.180 -2.258 1.00 90.31 96 GLU A C 1
ATOM 781 O O . GLU A 1 96 ? 5.535 -11.420 -1.146 1.00 90.31 96 GLU A O 1
ATOM 786 N N . SER A 1 97 ? 5.544 -10.163 -2.971 1.00 90.88 97 SER A N 1
ATOM 787 C CA . SER A 1 97 ? 6.594 -9.275 -2.470 1.00 90.88 97 SER A CA 1
ATOM 788 C C . SER A 1 97 ? 6.397 -7.851 -2.945 1.00 90.88 97 SER A C 1
ATOM 790 O O . SER A 1 97 ? 5.750 -7.604 -3.963 1.00 90.88 97 SER A O 1
ATOM 792 N N . SER A 1 98 ? 6.977 -6.914 -2.194 1.00 90.44 98 SER A N 1
ATOM 793 C CA . SER A 1 98 ? 6.983 -5.506 -2.580 1.00 90.44 98 SER A CA 1
ATOM 794 C C . SER A 1 98 ? 7.719 -5.343 -3.915 1.00 90.44 98 SER A C 1
ATOM 796 O O . SER A 1 98 ? 8.576 -6.174 -4.238 1.00 90.44 98 SER A O 1
ATOM 798 N N . PRO A 1 99 ? 7.423 -4.279 -4.685 1.00 93.38 99 PRO A N 1
ATOM 799 C CA . PRO A 1 99 ? 8.136 -3.992 -5.922 1.00 93.38 99 PRO A CA 1
ATOM 800 C C . PRO A 1 99 ? 9.648 -3.992 -5.699 1.00 93.38 99 PRO A C 1
ATOM 802 O O . PRO A 1 99 ? 10.153 -3.318 -4.798 1.00 93.38 99 PRO A O 1
ATOM 805 N N . GLN A 1 100 ? 10.364 -4.765 -6.511 1.00 93.94 100 GLN A N 1
ATOM 806 C CA . GLN A 1 100 ? 11.814 -4.880 -6.423 1.00 93.94 100 GLN A CA 1
ATOM 807 C C . GLN A 1 100 ? 12.456 -3.969 -7.458 1.00 93.9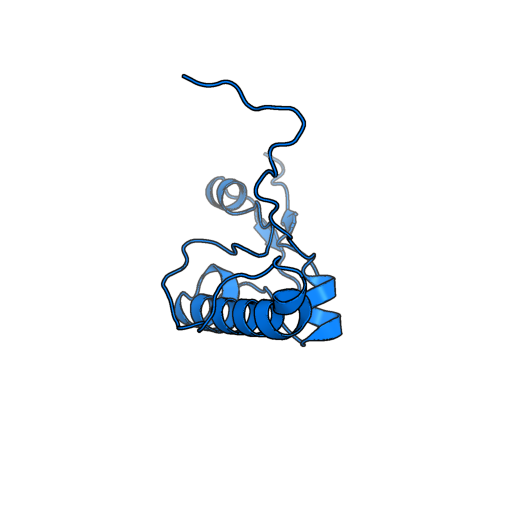4 100 GLN A C 1
ATOM 809 O O . GLN A 1 100 ? 12.200 -4.093 -8.656 1.00 93.94 100 GLN A O 1
ATOM 814 N N . VAL A 1 101 ? 13.305 -3.061 -6.985 1.00 95.56 101 VAL A N 1
ATOM 815 C CA . VAL A 1 101 ? 14.128 -2.223 -7.853 1.00 95.56 101 VAL A CA 1
ATOM 816 C C . VAL A 1 101 ? 15.228 -3.092 -8.449 1.00 95.56 101 VAL A C 1
ATOM 818 O O . VAL A 1 101 ? 16.013 -3.689 -7.713 1.00 95.56 101 VAL A O 1
ATOM 821 N N . ILE A 1 102 ? 15.294 -3.145 -9.773 1.00 96.44 102 ILE A N 1
ATOM 822 C CA . ILE A 1 102 ? 16.414 -3.718 -10.509 1.00 96.44 102 ILE A CA 1
ATOM 823 C C . ILE A 1 102 ? 17.406 -2.577 -10.763 1.00 96.44 102 ILE A C 1
ATOM 825 O O . ILE A 1 102 ? 17.073 -1.639 -11.494 1.00 96.44 102 ILE A O 1
ATOM 829 N N . PRO A 1 103 ? 18.598 -2.597 -10.136 1.00 91.44 103 PRO A N 1
ATOM 830 C CA . PRO A 1 103 ? 19.569 -1.527 -10.307 1.00 91.44 103 PRO A CA 1
ATOM 831 C C . PRO A 1 103 ? 19.983 -1.400 -11.771 1.00 91.44 103 PRO A C 1
ATOM 833 O O . PRO A 1 103 ? 20.279 -2.403 -12.425 1.00 91.44 103 PRO A O 1
ATOM 836 N N . LYS A 1 104 ? 20.063 -0.166 -12.274 1.00 87.62 104 LYS A N 1
ATOM 837 C CA . LYS A 1 104 ? 20.774 0.088 -13.524 1.00 87.62 104 LYS A CA 1
ATOM 838 C C . LYS A 1 104 ? 22.273 0.107 -13.261 1.00 87.62 104 LYS A C 1
ATOM 840 O O . LYS A 1 104 ? 22.730 0.701 -12.290 1.00 87.62 104 LYS A O 1
ATOM 845 N N . ASN A 1 105 ? 23.024 -0.541 -14.142 1.00 80.25 105 ASN A N 1
ATOM 846 C CA . ASN A 1 105 ? 24.475 -0.436 -14.169 1.00 80.25 105 ASN A CA 1
ATOM 847 C C . ASN A 1 105 ? 24.818 0.855 -14.930 1.00 80.25 105 ASN A C 1
ATOM 849 O O . ASN A 1 105 ? 24.888 0.837 -16.159 1.00 80.25 105 ASN A O 1
ATOM 853 N N . ILE A 1 106 ? 24.864 1.975 -14.203 1.00 64.31 106 ILE A N 1
ATOM 854 C CA . ILE A 1 106 ? 25.160 3.319 -14.728 1.00 64.31 106 ILE A CA 1
ATOM 855 C C . ILE A 1 106 ? 26.624 3.655 -14.474 1.00 64.31 106 ILE A C 1
ATOM 857 O O . ILE A 1 106 ? 27.092 3.353 -13.353 1.00 64.31 106 ILE A O 1
#